Protein AF-A0A538LRZ1-F1 (afdb_monomer)

Secondary structure (DSSP, 8-state):
-----S----TTSSTTSSS-PPPPHHHHHHHHHHTSSS-GGGSSSPPPHHHHHHHHHHHHHHHHHHHHHHHHHHHHHHH---SSTTHHHHHHHHHHHHHHHHHHHHHHHHHHHHHHHHTTPPPPPPTHHHHHHHHHHHHHHHHHHHHHHHHHT-

Solvent-accessible surface area (backbone atoms only — not comparable to full-atom values): 8955 Å² total; per-residue (Å²): 142,79,94,75,84,88,73,76,78,75,92,65,80,68,76,78,69,77,76,71,76,75,74,50,73,66,54,51,50,48,56,49,58,74,50,60,83,50,55,74,94,75,38,68,47,91,54,63,64,72,56,54,54,52,43,49,53,52,28,54,56,35,41,52,52,13,52,52,28,31,52,50,10,54,45,33,57,73,70,53,85,62,96,54,87,65,57,36,49,70,55,10,50,56,29,33,52,52,11,53,50,38,39,57,48,26,51,55,51,37,53,54,41,51,51,24,48,19,62,73,43,83,78,80,87,72,69,58,67,58,55,53,54,51,51,52,50,53,52,50,52,54,50,52,51,53,53,51,52,56,61,72,75,106

Radius of gyration: 23.73 Å; Cα contacts (8 Å, |Δi|>4): 105; chains: 1; bounding box: 54×54×67 Å

Structure (mmCIF, N/CA/C/O backbone):
data_AF-A0A538LRZ1-F1
#
_entry.id   AF-A0A538LRZ1-F1
#
loop_
_atom_site.group_PDB
_atom_site.id
_atom_site.type_symbol
_atom_site.label_atom_id
_atom_site.label_alt_id
_atom_site.label_comp_id
_atom_site.label_asym_id
_atom_site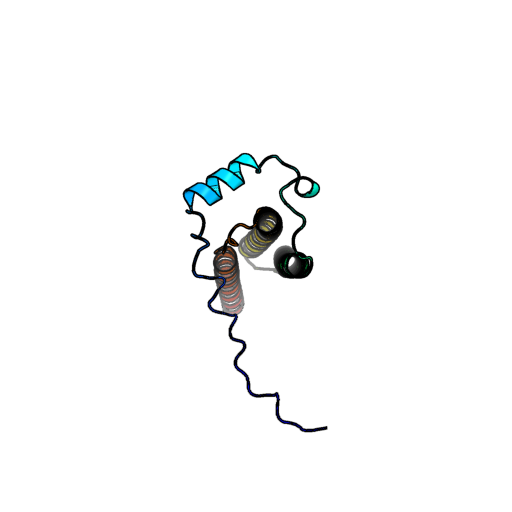.label_entity_id
_atom_site.label_seq_id
_atom_site.pdbx_PDB_ins_code
_atom_site.Cartn_x
_atom_site.Cartn_y
_atom_site.Cartn_z
_atom_site.occupancy
_atom_site.B_iso_or_equiv
_atom_site.auth_seq_id
_atom_site.auth_comp_id
_atom_site.auth_asym_id
_atom_site.auth_atom_id
_atom_site.pdbx_PDB_model_num
ATOM 1 N N . MET A 1 1 ? -11.257 -41.262 38.309 1.00 46.69 1 MET A N 1
ATOM 2 C CA . MET A 1 1 ? -10.935 -40.159 37.379 1.00 46.69 1 MET A CA 1
ATOM 3 C C . MET A 1 1 ? -11.269 -40.656 35.979 1.00 46.69 1 MET A C 1
ATOM 5 O O . MET A 1 1 ? -10.438 -41.298 35.354 1.00 46.69 1 MET A O 1
ATOM 9 N N . THR A 1 2 ? -12.538 -40.541 35.578 1.00 44.34 2 THR A N 1
ATOM 10 C CA . THR A 1 2 ? -13.095 -41.167 34.365 1.00 44.34 2 THR A CA 1
ATOM 11 C C . THR A 1 2 ? -13.048 -40.213 33.172 1.00 44.34 2 THR A C 1
ATOM 13 O O . THR A 1 2 ? -13.334 -39.024 33.287 1.00 44.34 2 THR A O 1
ATOM 16 N N . VAL A 1 3 ? -12.647 -40.760 32.025 1.00 58.25 3 VAL A N 1
ATOM 17 C CA . VAL A 1 3 ? -12.378 -40.091 30.741 1.00 58.25 3 VAL A CA 1
ATOM 18 C C . VAL A 1 3 ? -13.681 -39.964 29.925 1.00 58.25 3 VAL A C 1
ATOM 20 O O . VAL A 1 3 ? -13.740 -40.361 28.769 1.00 58.25 3 VAL A O 1
ATOM 23 N N . GLU A 1 4 ? -14.765 -39.463 30.529 1.00 61.09 4 GLU A N 1
ATOM 24 C CA . GLU A 1 4 ? -16.120 -39.515 29.929 1.00 61.09 4 GLU A CA 1
ATOM 25 C C . GLU A 1 4 ? -16.764 -38.159 29.577 1.00 61.09 4 GLU A C 1
ATOM 27 O O . GLU A 1 4 ? -17.899 -38.134 29.116 1.00 61.09 4 GLU A O 1
ATOM 32 N N . ASP A 1 5 ? -16.069 -37.022 29.701 1.00 57.62 5 ASP A N 1
ATOM 33 C CA . ASP A 1 5 ? -16.667 -35.697 29.407 1.00 57.62 5 ASP A CA 1
ATOM 34 C C . ASP A 1 5 ? -16.083 -35.003 28.155 1.00 57.62 5 ASP A C 1
ATOM 36 O O . ASP A 1 5 ? -16.058 -33.782 28.055 1.00 57.62 5 ASP A O 1
ATOM 40 N N . VAL A 1 6 ? -15.612 -35.771 27.161 1.00 61.72 6 VAL A N 1
ATOM 41 C CA . VAL A 1 6 ? -15.035 -35.239 25.895 1.00 61.72 6 VAL A CA 1
ATOM 42 C C . VAL A 1 6 ? -16.078 -35.130 24.760 1.00 61.72 6 VAL A C 1
ATOM 44 O O . VAL A 1 6 ? -15.747 -34.819 23.621 1.00 61.72 6 VAL A O 1
ATOM 47 N N . GLY A 1 7 ? -17.365 -35.355 25.045 1.00 58.31 7 GLY A N 1
ATOM 48 C CA . GLY A 1 7 ? -18.384 -35.557 24.004 1.00 58.31 7 GLY A CA 1
ATOM 49 C C . GLY A 1 7 ? -19.623 -34.665 24.038 1.00 58.31 7 GLY A C 1
ATOM 50 O O . GLY A 1 7 ? -20.489 -34.854 23.188 1.00 58.31 7 GLY A O 1
ATOM 51 N N . ARG A 1 8 ? -19.773 -33.713 24.971 1.00 64.00 8 ARG A N 1
ATOM 52 C CA . ARG A 1 8 ? -20.966 -32.849 24.956 1.00 64.00 8 ARG A CA 1
ATOM 53 C C . ARG A 1 8 ? -20.805 -31.725 23.923 1.00 64.00 8 ARG A C 1
ATOM 55 O O . ARG A 1 8 ? -19.956 -30.854 24.126 1.00 64.00 8 ARG A O 1
ATOM 62 N N . PRO A 1 9 ? -21.608 -31.679 22.838 1.00 61.12 9 PRO A N 1
ATOM 63 C CA . PRO A 1 9 ? -21.665 -30.485 22.005 1.00 61.12 9 PRO A CA 1
ATOM 64 C C . PRO A 1 9 ? -22.098 -29.323 22.900 1.00 61.12 9 PRO A C 1
ATOM 66 O O . PRO A 1 9 ? -23.160 -29.392 23.513 1.00 61.12 9 PRO A O 1
ATOM 69 N N . ARG A 1 10 ? -21.265 -28.278 23.022 1.00 63.00 10 ARG A N 1
ATOM 70 C CA . ARG A 1 10 ? -21.625 -27.069 23.778 1.00 63.00 10 ARG A CA 1
ATOM 71 C C . ARG A 1 10 ? -22.941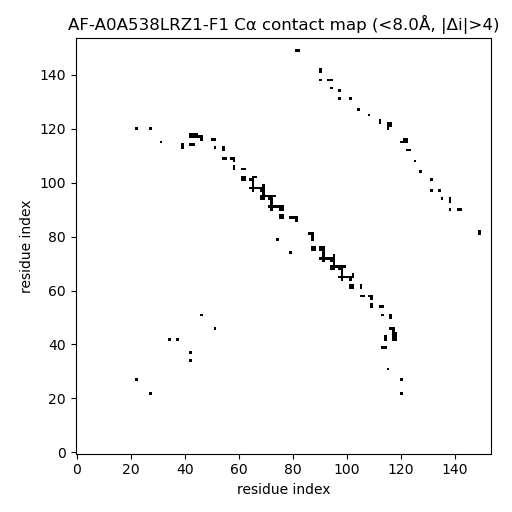 -26.524 23.212 1.00 63.00 10 ARG A C 1
ATOM 73 O O . ARG A 1 10 ? -22.933 -26.040 22.075 1.00 63.00 10 ARG A O 1
ATOM 80 N N . PRO A 1 11 ? -24.052 -26.536 23.966 1.00 56.69 11 PRO A N 1
ATOM 81 C CA . PRO A 1 11 ? -25.288 -25.921 23.519 1.00 56.69 11 PRO A CA 1
ATOM 82 C C . PRO A 1 11 ? -25.171 -24.414 23.768 1.00 56.69 11 PRO A C 1
ATOM 84 O O . PRO A 1 11 ? -25.715 -23.896 24.732 1.00 56.69 11 PRO A O 1
ATOM 87 N N . ALA A 1 12 ? -24.366 -23.713 22.963 1.00 49.50 12 ALA A N 1
ATOM 88 C CA . ALA A 1 12 ? -24.191 -22.264 23.117 1.00 49.50 12 ALA A CA 1
ATOM 89 C C . ALA A 1 12 ? -23.698 -21.518 21.864 1.00 49.50 12 ALA A C 1
ATOM 91 O O . ALA A 1 12 ? -23.406 -20.332 21.951 1.00 49.50 12 ALA A O 1
ATOM 92 N N . ALA A 1 13 ? -23.600 -22.155 20.691 1.00 50.47 13 ALA A N 1
ATOM 93 C CA . ALA A 1 13 ? -23.248 -21.428 19.462 1.00 50.47 13 ALA A CA 1
ATOM 94 C C . ALA A 1 13 ? -24.467 -20.818 18.744 1.00 50.47 13 ALA A C 1
ATOM 96 O O . ALA A 1 13 ? -24.298 -19.964 17.884 1.00 50.47 13 ALA A O 1
ATOM 97 N N . LYS A 1 14 ? -25.690 -21.246 19.091 1.00 45.03 14 LYS A N 1
ATOM 98 C CA . LYS A 1 14 ? -26.924 -20.825 18.405 1.00 45.03 14 LYS A CA 1
ATOM 99 C C . LYS A 1 14 ? -27.651 -19.651 19.077 1.00 45.03 14 LYS A C 1
ATOM 101 O O . LYS A 1 14 ? -28.381 -18.934 18.410 1.00 45.03 14 LYS A O 1
ATOM 106 N N . ALA A 1 15 ? -27.414 -19.419 20.371 1.00 44.41 15 ALA A N 1
ATOM 107 C CA . ALA A 1 15 ? -28.164 -18.435 21.157 1.00 44.41 15 ALA A CA 1
ATOM 108 C C . ALA A 1 15 ? -27.689 -16.979 20.972 1.00 44.41 15 ALA A C 1
ATOM 110 O O . ALA A 1 15 ? -28.432 -16.058 21.278 1.00 44.41 15 ALA A O 1
ATOM 111 N N . ALA A 1 16 ? -26.479 -16.748 20.449 1.00 50.22 16 ALA A N 1
ATOM 112 C CA . ALA A 1 16 ? -25.962 -15.393 20.213 1.00 50.22 16 ALA A CA 1
ATOM 113 C C . ALA A 1 16 ? -26.329 -14.827 18.825 1.00 50.22 16 ALA A C 1
ATOM 115 O O . ALA A 1 16 ? -25.947 -13.710 18.492 1.00 50.22 16 ALA A O 1
ATOM 116 N N . THR A 1 17 ? -27.037 -15.596 17.994 1.00 49.25 17 THR A N 1
ATOM 117 C CA . THR A 1 17 ? -27.339 -15.238 16.595 1.00 49.25 17 THR A CA 1
ATOM 118 C C . THR A 1 17 ? -28.809 -14.928 16.321 1.00 49.25 17 THR A C 1
ATOM 120 O O . THR A 1 17 ? -29.139 -14.617 15.183 1.00 49.25 17 THR A O 1
ATOM 123 N N . GLU A 1 18 ? -29.691 -14.986 17.322 1.00 46.12 18 GLU A N 1
ATOM 124 C CA . GLU A 1 18 ? -31.147 -14.875 17.114 1.00 46.12 18 GLU A CA 1
ATOM 125 C C . GLU A 1 18 ? -31.752 -13.504 17.493 1.00 46.12 18 GLU A C 1
ATOM 127 O O . GLU A 1 18 ? -32.969 -13.365 17.491 1.00 46.12 18 GLU A O 1
ATOM 132 N N . GLY A 1 19 ? -30.941 -12.466 17.749 1.00 48.12 19 GLY A N 1
ATOM 133 C CA . GLY A 1 19 ? -31.471 -11.129 18.090 1.00 48.12 19 GLY A CA 1
ATOM 134 C C . GLY A 1 19 ? -30.626 -9.906 17.719 1.00 48.12 19 GLY A C 1
ATOM 135 O O . GLY A 1 19 ? -31.149 -8.798 17.740 1.00 48.12 19 GLY A O 1
ATOM 136 N N . GLU A 1 20 ? -29.354 -10.066 17.344 1.00 59.94 20 GLU A N 1
ATOM 137 C CA . GLU A 1 20 ? -28.520 -8.937 16.919 1.00 59.94 20 GLU A CA 1
ATOM 138 C C . GLU A 1 20 ? -28.699 -8.734 15.406 1.00 59.94 20 GLU A C 1
ATOM 140 O O . GLU A 1 20 ? -27.974 -9.315 1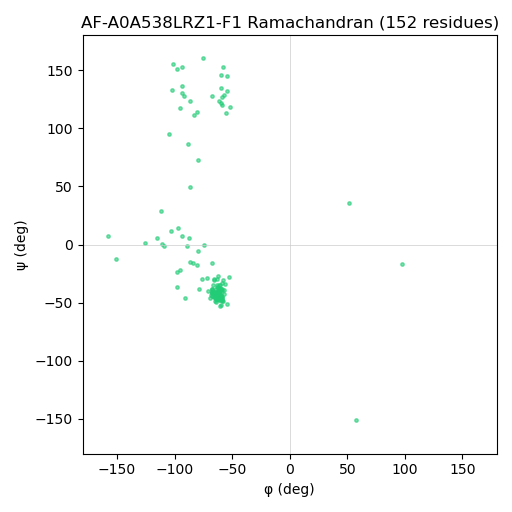4.588 1.00 59.94 20 GLU A O 1
ATOM 145 N N . GLU A 1 21 ? -29.718 -7.966 15.008 1.00 70.69 21 GLU A N 1
ATOM 146 C CA . GLU A 1 21 ? -29.828 -7.488 13.627 1.00 70.69 21 GLU A CA 1
ATOM 147 C C . GLU A 1 21 ? -28.498 -6.827 13.246 1.00 70.69 21 GLU A C 1
ATOM 149 O O . GLU A 1 21 ? -28.049 -5.872 13.882 1.00 70.69 21 GLU A O 1
ATOM 154 N N . ARG A 1 22 ? -27.813 -7.370 12.230 1.00 74.75 22 ARG A N 1
ATOM 155 C CA . ARG A 1 22 ? -26.551 -6.784 11.772 1.00 74.75 22 ARG A CA 1
ATOM 156 C C . ARG A 1 22 ? -26.841 -5.343 11.356 1.00 74.75 22 ARG A C 1
ATOM 158 O O . ARG A 1 22 ? -27.718 -5.159 10.509 1.00 74.75 22 ARG A O 1
ATOM 165 N N . PRO A 1 23 ? -26.098 -4.351 11.880 1.00 78.56 23 PRO A N 1
ATOM 166 C CA . PRO A 1 23 ? -26.354 -2.959 11.556 1.00 78.56 23 PRO A CA 1
ATOM 167 C C . PRO A 1 23 ? -26.328 -2.789 10.042 1.00 78.56 23 PRO A C 1
ATOM 169 O O . PRO A 1 23 ? -25.426 -3.295 9.357 1.00 78.56 23 PRO A O 1
ATOM 172 N N . SER A 1 24 ? -27.349 -2.112 9.517 1.00 84.75 24 SER A N 1
ATOM 173 C CA . SER A 1 24 ? -27.456 -1.872 8.081 1.00 84.75 24 SER A CA 1
ATOM 174 C C . SER A 1 24 ? -26.210 -1.131 7.586 1.00 84.75 24 SER A C 1
ATOM 176 O O . SER A 1 24 ? -25.568 -0.383 8.326 1.00 84.75 24 SER A O 1
ATOM 178 N N . HIS A 1 25 ? -25.851 -1.304 6.314 1.00 82.44 25 HIS A N 1
ATOM 179 C CA . HIS A 1 25 ? -24.659 -0.653 5.759 1.00 82.44 25 HIS A CA 1
ATOM 180 C C . HIS A 1 25 ? -24.696 0.881 5.923 1.00 82.44 25 HIS A C 1
ATOM 182 O O . HIS A 1 25 ? -23.661 1.501 6.161 1.00 82.44 25 HIS A O 1
ATOM 188 N N . ALA A 1 26 ? -25.895 1.473 5.853 1.00 86.94 26 ALA A N 1
ATOM 189 C CA . ALA A 1 26 ? -26.125 2.897 6.077 1.00 86.94 26 ALA A CA 1
ATOM 190 C C . ALA A 1 26 ? -25.850 3.313 7.531 1.00 86.94 26 ALA A C 1
ATOM 192 O O . ALA A 1 26 ? -25.208 4.334 7.763 1.00 86.94 26 ALA A O 1
ATOM 193 N N . GLU A 1 27 ? -26.264 2.500 8.504 1.00 86.31 27 GLU A N 1
ATOM 194 C CA . GLU A 1 27 ? -26.019 2.758 9.926 1.00 86.31 27 GLU A CA 1
ATOM 195 C C . GLU A 1 27 ? -24.529 2.647 10.276 1.00 86.31 27 GLU A C 1
ATOM 197 O O . GLU A 1 27 ? -23.984 3.490 10.990 1.00 86.31 27 GLU A O 1
ATOM 202 N N . VAL A 1 28 ? -23.838 1.649 9.714 1.00 87.06 28 VAL A N 1
ATOM 203 C CA . VAL A 1 28 ? -22.379 1.512 9.851 1.00 87.06 28 VAL A CA 1
ATOM 204 C C . VAL A 1 28 ? -21.677 2.760 9.312 1.00 87.06 28 VAL A C 1
ATOM 206 O O . VAL A 1 28 ? -20.787 3.302 9.969 1.00 87.06 28 VAL A O 1
ATOM 209 N N . GLU A 1 29 ? -22.070 3.238 8.128 1.00 87.50 29 GLU A N 1
ATOM 210 C CA . GLU A 1 29 ? -21.511 4.467 7.562 1.00 87.50 29 GLU A CA 1
ATOM 211 C C . GLU A 1 29 ? -21.811 5.699 8.410 1.00 87.50 29 GLU A C 1
ATOM 213 O O . GLU A 1 29 ? -20.922 6.534 8.584 1.00 87.50 29 GLU A O 1
ATOM 218 N N . GLN A 1 30 ? -23.026 5.816 8.942 1.00 88.75 30 GLN A N 1
ATOM 219 C CA . GLN A 1 30 ? -23.412 6.927 9.802 1.00 88.75 30 GLN A CA 1
ATOM 220 C C . GLN A 1 30 ? -22.541 6.971 11.063 1.00 88.75 30 GLN A C 1
ATOM 222 O O . GLN A 1 30 ? -21.880 7.983 11.301 1.00 88.75 30 GLN A O 1
ATOM 227 N N . ARG A 1 31 ? -22.433 5.856 11.798 1.00 88.12 31 ARG A N 1
ATOM 228 C CA . ARG A 1 31 ? -21.597 5.771 13.011 1.00 88.12 31 ARG A CA 1
ATOM 229 C C . ARG A 1 31 ? -20.127 6.088 12.720 1.00 88.12 31 ARG A C 1
ATOM 231 O O . ARG A 1 31 ? -19.472 6.803 13.477 1.00 88.12 31 ARG A O 1
ATOM 238 N N . LEU A 1 32 ? -19.604 5.613 11.586 1.00 88.75 32 LEU A N 1
ATOM 239 C CA . LEU A 1 32 ? -18.236 5.928 11.157 1.00 88.75 32 LEU A CA 1
ATOM 240 C C . LEU A 1 32 ? -18.044 7.405 10.798 1.00 88.75 32 LEU A C 1
ATOM 242 O O . LEU A 1 32 ? -16.957 7.938 11.015 1.00 88.75 32 LEU A O 1
ATOM 246 N N . ARG A 1 33 ? -19.055 8.064 10.221 1.00 88.75 33 ARG A N 1
ATOM 247 C CA . ARG A 1 33 ? -19.003 9.502 9.910 1.00 88.75 33 ARG A CA 1
ATOM 248 C C . ARG A 1 33 ? -19.015 10.332 11.184 1.00 88.75 33 ARG A C 1
ATOM 250 O O . ARG A 1 33 ? -18.176 11.220 11.306 1.00 88.75 33 ARG A O 1
ATOM 257 N N . GLU A 1 34 ? -19.899 10.000 12.119 1.00 90.88 34 GLU A N 1
ATOM 258 C CA . GLU A 1 34 ? -19.996 10.661 13.425 1.00 90.88 34 GLU A CA 1
ATOM 259 C C . GLU A 1 34 ? -18.663 10.595 14.175 1.00 90.88 34 GLU A C 1
ATOM 261 O O . GLU A 1 34 ? -18.191 11.598 14.699 1.00 90.88 34 GLU A O 1
ATOM 266 N N . HIS A 1 35 ? -18.004 9.435 14.147 1.00 89.19 35 HIS A N 1
ATOM 267 C CA . HIS A 1 35 ? -16.760 9.212 14.882 1.00 89.19 35 HIS A CA 1
ATOM 268 C C . HIS A 1 35 ? -15.503 9.402 14.023 1.00 89.19 35 HIS A C 1
ATOM 270 O O . HIS A 1 35 ? -14.429 8.968 14.426 1.00 89.19 35 HIS A O 1
ATOM 276 N N . ARG A 1 36 ? -15.582 10.012 12.830 1.00 85.44 36 ARG A N 1
ATOM 277 C CA . ARG A 1 36 ? -14.414 10.151 11.935 1.00 85.44 36 ARG A CA 1
ATOM 278 C C . ARG A 1 36 ? -13.330 11.053 12.527 1.00 85.44 36 ARG A C 1
ATOM 280 O O . ARG A 1 36 ? -12.151 10.761 12.366 1.00 85.44 36 ARG A O 1
ATOM 287 N N . ALA A 1 37 ? -13.736 12.154 13.158 1.00 88.12 37 ALA A N 1
ATOM 288 C CA . ALA A 1 37 ? -12.823 13.156 13.709 1.00 88.12 37 ALA A CA 1
ATOM 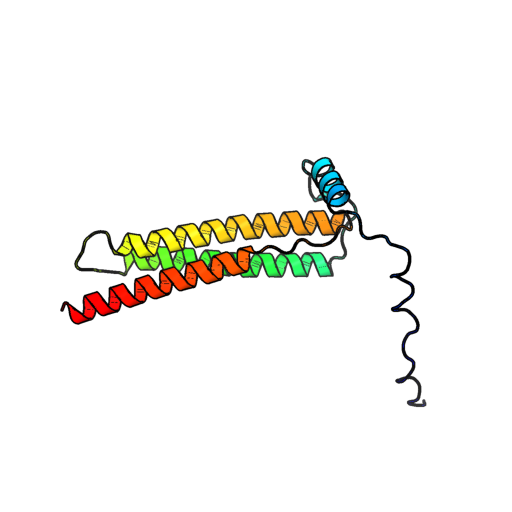289 C C . ALA A 1 37 ? -12.306 12.794 15.110 1.00 88.12 37 ALA A C 1
ATOM 291 O O . ALA A 1 37 ? -11.317 13.364 15.560 1.00 88.12 37 ALA A O 1
ATOM 292 N N . THR A 1 38 ? -12.955 11.847 15.793 1.00 90.31 38 THR A N 1
ATOM 293 C CA . THR A 1 38 ? -12.573 11.426 17.142 1.00 90.31 38 THR A CA 1
ATOM 294 C C . THR A 1 38 ? -11.219 10.709 17.106 1.00 90.31 38 THR A C 1
ATOM 296 O O . THR A 1 38 ? -11.061 9.755 16.328 1.00 90.31 38 THR A O 1
ATOM 299 N N . PRO A 1 39 ? -10.237 11.102 17.933 1.00 90.31 39 PRO A N 1
ATOM 300 C CA . PRO A 1 39 ? -9.002 10.341 18.096 1.00 90.31 39 PRO A CA 1
ATOM 301 C C . PRO A 1 39 ? -9.292 8.883 18.478 1.00 90.31 39 PRO A C 1
ATOM 303 O O . PRO A 1 39 ? -10.245 8.607 19.203 1.00 90.31 39 PRO A O 1
ATOM 306 N N . LEU A 1 40 ? -8.482 7.930 18.002 1.00 88.62 40 LEU A N 1
ATOM 307 C CA . LEU A 1 40 ? -8.731 6.499 18.242 1.00 88.62 40 LEU A CA 1
ATOM 308 C C . LEU A 1 40 ? -8.813 6.140 19.735 1.00 88.62 40 LEU A C 1
ATOM 310 O O . LEU A 1 40 ? -9.662 5.338 20.113 1.00 88.62 40 LEU A O 1
ATOM 314 N N . GLY A 1 41 ? -7.970 6.749 20.575 1.00 84.81 41 GLY A N 1
ATOM 315 C CA . GLY A 1 41 ? -7.949 6.495 22.021 1.00 84.81 41 GLY A CA 1
ATOM 316 C C . GLY A 1 41 ? -9.197 6.974 22.771 1.00 84.81 41 GLY A C 1
ATOM 317 O O . GLY A 1 41 ? -9.436 6.531 23.885 1.00 84.81 41 GLY A O 1
ATOM 318 N N . GLU A 1 42 ? -10.003 7.840 22.154 1.00 88.31 42 GLU A N 1
ATOM 319 C CA . GLU A 1 42 ? -11.249 8.376 22.718 1.00 88.31 42 GLU A CA 1
ATOM 320 C C . GLU A 1 42 ? -12.492 7.817 22.006 1.00 88.31 42 GLU A C 1
ATOM 322 O O . GLU A 1 42 ? -13.621 8.174 22.341 1.00 88.31 42 GLU A O 1
ATOM 327 N N . CYS A 1 43 ? -12.312 6.967 20.987 1.00 88.69 43 CYS A N 1
ATOM 328 C CA . CYS A 1 43 ? -13.422 6.427 20.212 1.00 88.69 43 CYS A CA 1
ATOM 329 C C . CYS A 1 43 ? -13.888 5.073 20.762 1.00 88.69 43 CYS A C 1
ATOM 331 O O . CYS A 1 43 ? -13.086 4.154 20.932 1.00 88.69 43 CYS A O 1
ATOM 333 N N . GLY A 1 44 ? -15.203 4.946 20.966 1.00 89.69 44 GLY A N 1
ATOM 334 C CA . GLY A 1 44 ? -15.846 3.695 21.363 1.00 89.69 44 GLY A CA 1
ATOM 335 C C . GLY A 1 44 ? -15.294 3.101 22.660 1.00 89.69 44 GLY A C 1
ATOM 336 O O . GLY A 1 44 ? -14.840 3.815 23.550 1.00 89.69 44 GLY A O 1
ATOM 337 N N . GLU A 1 45 ? -15.356 1.778 22.756 1.00 91.38 45 GLU A N 1
ATOM 338 C CA . GLU A 1 45 ? -14.789 1.026 23.874 1.00 91.38 45 GLU A CA 1
ATOM 339 C C . GLU A 1 45 ? -13.455 0.397 23.475 1.00 91.38 45 GLU A C 1
ATOM 341 O O . GLU A 1 45 ? -13.212 0.115 22.299 1.00 91.38 45 GLU A O 1
ATOM 346 N N . GLU A 1 46 ? -12.596 0.137 24.461 1.00 90.38 46 GLU A N 1
ATOM 347 C CA . GLU A 1 46 ? -11.330 -0.546 24.212 1.00 90.38 46 GLU A CA 1
ATOM 348 C C . GLU A 1 46 ? -11.598 -1.952 23.636 1.00 90.38 46 GLU A C 1
ATOM 350 O O . GLU A 1 46 ? -12.333 -2.741 24.244 1.00 90.38 46 GLU A O 1
ATOM 355 N N . PRO A 1 47 ? -11.050 -2.275 22.452 1.00 91.56 47 PRO A N 1
ATOM 356 C CA . PRO A 1 47 ? -11.300 -3.545 21.805 1.00 91.56 47 PRO A CA 1
ATOM 357 C C . PRO A 1 47 ? -10.504 -4.653 22.495 1.00 91.56 47 PRO A C 1
ATOM 359 O O . PRO A 1 47 ? -9.502 -4.427 23.169 1.00 91.56 47 PRO A O 1
ATOM 362 N N . ASP A 1 48 ? -10.937 -5.892 22.287 1.00 92.94 48 ASP A N 1
ATOM 363 C CA . ASP A 1 48 ? -10.198 -7.056 22.765 1.00 92.94 48 ASP A CA 1
ATOM 364 C C . ASP A 1 48 ? -8.780 -7.079 22.143 1.00 92.94 48 ASP A C 1
ATOM 366 O O . ASP A 1 48 ? -8.661 -7.152 20.907 1.00 92.94 48 ASP A O 1
ATOM 370 N N . PRO A 1 49 ? -7.707 -7.074 22.967 1.00 93.81 49 PRO A N 1
ATOM 371 C CA . PRO A 1 49 ? -6.323 -6.970 22.503 1.00 93.81 49 PRO A CA 1
ATOM 372 C C . PRO A 1 49 ? -5.932 -7.996 21.437 1.00 93.81 49 PRO A C 1
ATOM 374 O O . PRO A 1 49 ? -5.070 -7.725 20.596 1.00 93.81 49 PRO A O 1
ATOM 377 N N . ARG A 1 50 ? -6.569 -9.177 21.411 1.00 93.75 50 ARG A N 1
ATOM 378 C CA . ARG A 1 50 ? -6.256 -10.205 20.402 1.00 93.75 50 ARG A CA 1
ATOM 379 C C . ARG A 1 50 ? -6.569 -9.743 18.977 1.00 93.75 50 ARG A C 1
ATOM 381 O O . ARG A 1 50 ? -5.852 -10.118 18.046 1.00 93.75 50 ARG A O 1
ATOM 388 N N . PHE A 1 51 ? -7.631 -8.955 18.793 1.00 92.88 51 PHE A N 1
ATOM 389 C CA . PHE A 1 51 ? -8.027 -8.460 17.475 1.00 92.88 51 PHE A CA 1
ATOM 390 C C . PHE A 1 51 ? -7.157 -7.280 17.051 1.00 92.88 51 PHE A C 1
ATOM 392 O O . PHE A 1 51 ? -6.726 -7.245 15.898 1.00 92.88 51 PHE A O 1
ATOM 399 N N . THR A 1 52 ? -6.804 -6.397 17.986 1.00 92.38 52 THR A N 1
ATOM 400 C CA . THR A 1 52 ? -5.836 -5.317 17.750 1.00 92.38 52 THR A CA 1
ATOM 401 C C . THR A 1 52 ? -4.474 -5.875 17.327 1.00 92.38 52 THR A C 1
ATOM 403 O O . THR A 1 52 ? -3.954 -5.490 16.279 1.00 92.38 52 THR A O 1
ATOM 406 N N . PHE A 1 53 ? -3.935 -6.885 18.022 1.00 95.25 53 PHE A N 1
ATOM 407 C CA . PHE A 1 53 ? -2.673 -7.522 17.611 1.00 95.25 53 PHE A CA 1
ATOM 408 C C . PHE A 1 53 ? -2.770 -8.275 16.276 1.00 95.25 53 PHE A C 1
ATOM 410 O O . PHE A 1 53 ? -1.791 -8.381 15.531 1.00 95.25 53 PHE A O 1
ATOM 417 N N . ALA A 1 54 ? -3.934 -8.825 15.927 1.00 94.75 54 ALA A N 1
ATOM 418 C CA . ALA A 1 54 ? -4.139 -9.404 14.599 1.00 94.75 54 ALA A CA 1
ATOM 419 C C . ALA A 1 54 ? -4.121 -8.329 13.494 1.00 94.75 54 ALA A C 1
ATOM 421 O O . ALA A 1 54 ? -3.519 -8.540 12.433 1.00 94.75 54 ALA A O 1
ATOM 422 N N . ASN A 1 55 ? -4.734 -7.171 13.755 1.00 93.94 55 ASN A N 1
ATOM 423 C CA . ASN A 1 55 ? -4.743 -6.021 12.854 1.00 93.94 55 ASN A CA 1
ATOM 424 C C . ASN A 1 55 ? -3.323 -5.458 12.659 1.00 93.94 55 ASN A C 1
ATOM 426 O O . ASN A 1 55 ? -2.873 -5.282 11.525 1.00 93.94 55 ASN A O 1
ATOM 430 N N . GLU A 1 56 ? -2.572 -5.282 13.747 1.00 96.62 56 GLU A N 1
ATOM 431 C CA . GLU A 1 56 ? -1.177 -4.830 13.714 1.00 96.62 56 GLU A CA 1
ATOM 432 C C . GLU A 1 56 ? -0.276 -5.773 12.900 1.00 96.62 56 GLU A C 1
ATOM 434 O O . GLU A 1 56 ? 0.478 -5.325 12.036 1.00 96.62 56 GLU A O 1
ATOM 439 N N . ARG A 1 57 ? -0.394 -7.098 13.079 1.00 96.25 57 ARG A N 1
ATOM 440 C CA . ARG A 1 57 ? 0.369 -8.066 12.265 1.00 96.25 57 ARG A CA 1
ATOM 441 C C . ARG A 1 57 ? 0.087 -7.924 10.772 1.00 96.25 57 ARG A C 1
ATOM 443 O O . ARG A 1 57 ? 1.004 -8.047 9.960 1.00 96.25 57 ARG A O 1
ATOM 450 N N . THR A 1 58 ? -1.163 -7.653 10.410 1.00 93.19 58 THR A N 1
ATOM 451 C CA . THR A 1 58 ? -1.546 -7.428 9.012 1.00 93.19 58 THR A CA 1
ATOM 452 C C . THR A 1 58 ? -0.924 -6.133 8.489 1.00 93.19 58 THR A C 1
ATOM 454 O O . THR A 1 58 ? -0.334 -6.138 7.410 1.00 93.19 58 THR A O 1
ATOM 457 N N . PHE A 1 59 ? -0.965 -5.051 9.272 1.00 93.56 59 PHE A N 1
ATOM 458 C CA . PHE A 1 59 ? -0.275 -3.797 8.959 1.00 93.56 59 PHE A CA 1
ATOM 459 C C . PHE A 1 59 ? 1.223 -4.011 8.714 1.00 93.56 59 PHE A C 1
ATOM 461 O O . PHE A 1 59 ? 1.735 -3.631 7.662 1.00 93.56 59 PHE A O 1
ATOM 468 N N . LEU A 1 60 ? 1.914 -4.688 9.634 1.00 95.75 60 LEU A N 1
ATOM 469 C CA . LEU A 1 60 ? 3.351 -4.945 9.530 1.00 95.75 60 LEU A CA 1
ATOM 470 C C . LEU A 1 60 ? 3.705 -5.822 8.320 1.00 95.75 60 LEU A C 1
ATOM 472 O O . LEU A 1 60 ? 4.720 -5.587 7.660 1.00 95.75 60 LEU A O 1
ATOM 476 N N . ALA A 1 61 ? 2.863 -6.804 7.987 1.00 95.12 61 ALA A N 1
ATOM 477 C CA . ALA A 1 61 ? 3.039 -7.620 6.787 1.00 95.12 61 ALA A CA 1
ATOM 478 C C . ALA A 1 61 ? 2.928 -6.785 5.496 1.00 95.12 61 ALA A C 1
ATOM 480 O O . ALA A 1 61 ? 3.746 -6.933 4.581 1.00 95.12 61 ALA A O 1
ATOM 481 N N . TRP A 1 62 ? 1.964 -5.863 5.432 1.00 93.69 62 TRP A N 1
ATOM 482 C CA . TRP A 1 62 ? 1.837 -4.938 4.305 1.00 93.69 62 TRP A CA 1
ATOM 483 C C . TRP A 1 62 ? 2.995 -3.941 4.233 1.00 93.69 62 TRP A C 1
ATOM 485 O O . TRP A 1 62 ? 3.536 -3.724 3.149 1.00 93.69 62 TRP A O 1
ATOM 495 N N . SER A 1 63 ? 3.436 -3.398 5.368 1.00 95.69 63 SER A N 1
ATOM 496 C CA . SER A 1 63 ? 4.584 -2.485 5.435 1.00 95.69 63 SER A CA 1
ATOM 497 C C . SER A 1 63 ? 5.873 -3.151 4.949 1.00 95.69 63 SER A C 1
ATOM 499 O O . SER A 1 63 ? 6.642 -2.542 4.207 1.00 95.69 63 SER A O 1
ATOM 501 N N . ARG A 1 64 ? 6.079 -4.437 5.258 1.00 96.88 64 ARG A N 1
ATOM 502 C CA . ARG A 1 64 ? 7.188 -5.222 4.691 1.00 96.88 64 ARG A CA 1
ATOM 503 C C . ARG A 1 64 ? 7.121 -5.291 3.166 1.00 96.88 64 ARG A C 1
ATOM 505 O O . ARG A 1 64 ? 8.131 -5.085 2.500 1.00 96.88 64 ARG A O 1
ATOM 512 N N . THR A 1 65 ? 5.941 -5.571 2.619 1.00 94.69 65 THR A N 1
ATOM 513 C CA . THR A 1 65 ? 5.742 -5.655 1.164 1.00 94.69 65 THR A CA 1
ATOM 514 C C . THR A 1 65 ? 6.002 -4.303 0.501 1.00 94.69 65 THR A C 1
ATOM 516 O O . THR A 1 65 ? 6.708 -4.234 -0.500 1.00 94.69 65 THR A O 1
ATOM 519 N N . ALA A 1 66 ? 5.507 -3.216 1.095 1.00 95.31 66 ALA A N 1
ATOM 520 C CA . ALA A 1 66 ? 5.754 -1.858 0.624 1.00 95.31 66 ALA A CA 1
ATOM 521 C C . ALA A 1 66 ? 7.252 -1.523 0.560 1.00 95.31 66 ALA A C 1
ATOM 523 O O . ALA A 1 66 ? 7.738 -1.059 -0.472 1.00 95.31 66 ALA A O 1
ATOM 524 N N . LEU A 1 67 ? 7.994 -1.818 1.632 1.00 97.94 67 LEU A N 1
ATOM 525 C CA . LEU A 1 67 ? 9.441 -1.604 1.688 1.00 97.94 67 LEU A CA 1
ATOM 526 C C . LEU A 1 67 ? 10.187 -2.445 0.649 1.00 97.94 67 LEU A C 1
ATOM 528 O O . LEU A 1 67 ? 11.079 -1.927 -0.018 1.00 97.94 67 LEU A O 1
ATOM 532 N N . ALA A 1 68 ? 9.800 -3.710 0.468 1.00 97.38 68 ALA A N 1
ATOM 533 C CA . ALA A 1 68 ? 10.399 -4.580 -0.541 1.00 97.38 68 ALA A CA 1
ATOM 534 C C . ALA A 1 68 ? 10.195 -4.034 -1.964 1.00 97.38 68 ALA A C 1
ATOM 536 O O . ALA A 1 68 ? 11.134 -4.034 -2.756 1.00 97.38 68 ALA A O 1
ATOM 537 N N . LEU A 1 69 ? 9.002 -3.516 -2.278 1.00 96.00 69 LEU A N 1
ATOM 538 C CA . LEU A 1 69 ? 8.711 -2.907 -3.579 1.00 96.00 69 LEU A CA 1
ATOM 539 C C . LEU A 1 69 ? 9.514 -1.626 -3.812 1.00 96.00 69 LEU A C 1
ATOM 541 O O . LEU A 1 69 ? 10.103 -1.460 -4.878 1.00 96.00 69 LEU A O 1
ATOM 545 N N . ILE A 1 70 ? 9.590 -0.748 -2.809 1.00 97.56 70 ILE A N 1
ATOM 546 C CA . ILE A 1 70 ? 10.390 0.482 -2.894 1.00 97.56 70 ILE A CA 1
ATOM 547 C C . ILE A 1 70 ? 11.867 0.135 -3.094 1.00 97.56 70 ILE A C 1
ATOM 549 O O . ILE A 1 70 ? 12.501 0.669 -4.002 1.00 97.56 70 ILE A O 1
ATOM 553 N N . ALA A 1 71 ? 12.406 -0.793 -2.299 1.00 97.69 71 ALA A N 1
ATOM 554 C CA . ALA A 1 71 ? 13.791 -1.239 -2.417 1.00 97.69 71 ALA A CA 1
ATOM 555 C C . ALA A 1 71 ? 14.075 -1.866 -3.790 1.00 97.69 71 ALA A C 1
ATOM 557 O O . ALA A 1 71 ? 15.086 -1.542 -4.409 1.00 97.69 71 ALA A O 1
ATOM 558 N N . ALA A 1 72 ? 13.168 -2.704 -4.302 1.00 94.56 72 ALA A N 1
ATOM 559 C CA . ALA A 1 72 ? 13.289 -3.293 -5.633 1.00 94.56 72 ALA A CA 1
ATOM 560 C C . ALA A 1 72 ? 13.267 -2.227 -6.739 1.00 94.56 72 ALA A C 1
ATOM 562 O O . ALA A 1 72 ? 14.076 -2.292 -7.660 1.00 94.56 72 ALA A O 1
ATOM 563 N N . GLY A 1 73 ? 12.392 -1.222 -6.641 1.00 94.00 73 GLY A N 1
ATOM 564 C CA . GLY A 1 73 ? 12.340 -0.122 -7.604 1.00 94.00 73 GLY A CA 1
ATOM 565 C C . GLY A 1 73 ? 13.588 0.761 -7.571 1.00 94.00 73 GLY A C 1
ATOM 566 O O . GLY A 1 73 ? 14.134 1.094 -8.621 1.00 94.00 73 GLY A O 1
ATOM 567 N N . LEU A 1 74 ? 14.101 1.077 -6.379 1.00 95.69 74 LEU A N 1
ATOM 568 C CA . LEU A 1 74 ? 15.380 1.777 -6.225 1.00 95.69 74 LEU A CA 1
ATOM 569 C C . LEU A 1 74 ? 16.543 0.950 -6.790 1.00 95.69 74 LEU A C 1
ATOM 571 O O . LEU A 1 74 ? 17.367 1.482 -7.531 1.00 95.69 74 LEU A O 1
ATOM 575 N N . GLY A 1 75 ? 16.575 -0.355 -6.510 1.00 93.56 75 GLY A N 1
ATOM 576 C CA . GLY A 1 75 ? 17.548 -1.283 -7.084 1.00 93.56 75 GLY A CA 1
ATOM 577 C C . GLY A 1 75 ? 17.473 -1.315 -8.609 1.00 93.56 75 GLY A C 1
ATOM 578 O O . GLY A 1 75 ? 18.495 -1.181 -9.271 1.00 93.56 75 GLY A O 1
ATOM 579 N N . ALA A 1 76 ? 16.270 -1.386 -9.181 1.00 89.75 76 ALA A N 1
ATOM 580 C CA . ALA A 1 76 ? 16.055 -1.327 -10.624 1.00 89.75 76 ALA A CA 1
ATOM 581 C C . ALA A 1 76 ? 16.567 -0.010 -11.239 1.00 89.75 76 ALA A C 1
ATOM 583 O O . ALA A 1 76 ? 17.178 -0.026 -12.305 1.00 89.75 76 ALA A O 1
ATOM 584 N N . ALA A 1 77 ? 16.376 1.125 -10.559 1.00 89.38 77 ALA A N 1
ATOM 585 C CA . ALA A 1 77 ? 16.863 2.422 -11.029 1.00 89.38 77 ALA A CA 1
ATOM 586 C C . ALA A 1 77 ? 18.397 2.520 -11.067 1.00 89.38 77 ALA A C 1
ATOM 588 O O . ALA A 1 77 ? 18.924 3.269 -11.891 1.00 89.38 77 ALA A O 1
ATOM 589 N N . GLN A 1 78 ? 19.093 1.799 -10.183 1.00 90.06 78 GLN A N 1
ATOM 590 C CA . GLN A 1 78 ? 20.552 1.871 -10.033 1.00 90.06 78 GLN A CA 1
ATOM 591 C C . GLN A 1 78 ? 21.295 0.748 -10.764 1.00 90.06 78 GLN A C 1
ATOM 593 O O . GLN A 1 78 ? 22.378 0.978 -11.285 1.00 90.06 78 GLN A O 1
ATOM 598 N N . LEU A 1 79 ? 20.731 -0.460 -10.796 1.00 87.44 79 LEU A N 1
ATOM 599 C CA . LEU A 1 79 ? 21.420 -1.669 -11.258 1.00 87.44 79 LEU A CA 1
ATOM 600 C C . LEU A 1 79 ? 21.105 -2.027 -12.713 1.00 87.44 79 LEU A C 1
ATOM 602 O O . LEU A 1 79 ? 21.881 -2.743 -13.344 1.00 87.44 79 LEU A O 1
ATOM 606 N N . LEU A 1 80 ? 19.967 -1.577 -13.256 1.00 82.81 80 LEU A N 1
ATOM 607 C CA . LEU A 1 80 ? 19.591 -1.919 -14.626 1.00 82.81 80 LEU A CA 1
ATOM 608 C C . LEU A 1 80 ? 20.271 -0.980 -15.623 1.00 82.81 80 LEU A C 1
ATOM 610 O O . LEU A 1 80 ? 19.943 0.207 -15.739 1.00 82.81 80 LEU A O 1
ATOM 614 N N . HIS A 1 81 ? 21.200 -1.554 -16.380 1.00 80.44 81 HIS A N 1
ATOM 615 C CA . HIS A 1 81 ? 21.876 -0.913 -17.498 1.00 80.44 81 HIS A CA 1
ATOM 616 C C . HIS A 1 81 ? 21.305 -1.460 -18.806 1.00 80.44 81 HIS A C 1
ATOM 618 O O . HIS A 1 81 ? 21.724 -2.508 -19.288 1.00 80.44 81 HIS A O 1
ATOM 624 N N . PHE A 1 82 ? 20.327 -0.749 -19.363 1.00 75.00 82 PHE A N 1
ATOM 625 C CA . PHE A 1 82 ? 19.778 -1.039 -20.687 1.00 75.00 82 PHE A CA 1
ATOM 626 C C . PHE A 1 82 ? 20.409 -0.129 -21.739 1.00 75.00 82 PHE A C 1
ATOM 628 O O . PHE A 1 82 ? 20.748 1.020 -21.443 1.00 75.00 82 PHE A O 1
ATOM 635 N N . SER A 1 83 ? 20.497 -0.620 -22.976 1.00 71.44 83 SER A N 1
ATOM 636 C CA . SER A 1 83 ? 21.023 0.135 -24.125 1.00 71.44 83 SER A CA 1
ATOM 637 C C . SER A 1 83 ? 20.191 1.385 -24.455 1.00 71.44 83 SER A C 1
ATOM 639 O O . SER A 1 83 ? 20.720 2.370 -24.966 1.00 71.44 83 SER A O 1
ATOM 641 N N . PHE A 1 84 ? 18.894 1.378 -24.122 1.00 66.94 84 PHE A N 1
ATOM 642 C CA . PHE A 1 84 ? 17.994 2.520 -24.288 1.00 66.94 84 PHE A CA 1
ATOM 643 C C . PHE A 1 84 ? 17.887 3.336 -22.993 1.00 66.94 84 PHE A C 1
ATOM 645 O O . PHE A 1 84 ? 17.391 2.861 -21.963 1.00 66.94 84 PHE A O 1
ATOM 652 N N . GLY A 1 85 ? 18.323 4.597 -23.052 1.00 68.44 85 GLY A N 1
ATOM 653 C CA . GLY A 1 85 ? 18.219 5.538 -21.939 1.00 68.44 85 GLY A CA 1
ATOM 654 C C . GLY A 1 85 ? 16.769 5.708 -21.470 1.00 68.44 85 GLY A C 1
ATOM 655 O O . GLY A 1 85 ? 15.876 5.964 -22.267 1.00 68.44 85 GLY A O 1
ATOM 656 N N . GLY A 1 86 ? 16.530 5.554 -20.165 1.00 76.38 86 GLY A N 1
ATOM 657 C CA . GLY A 1 86 ? 15.217 5.769 -19.539 1.00 76.38 86 GLY A CA 1
ATOM 658 C C . GLY A 1 86 ? 14.371 4.512 -19.308 1.00 76.38 86 GLY A C 1
ATOM 659 O O . GLY A 1 86 ? 13.497 4.543 -18.445 1.00 76.38 86 GLY A O 1
ATOM 660 N N . VAL A 1 87 ? 14.669 3.376 -19.953 1.00 82.06 87 VAL A N 1
ATOM 661 C CA . VAL A 1 87 ? 13.885 2.129 -19.788 1.00 82.06 87 VAL A CA 1
ATOM 662 C C . VAL A 1 87 ? 13.881 1.626 -18.340 1.00 82.06 87 VAL A C 1
ATOM 664 O O . VAL A 1 87 ? 12.856 1.169 -17.842 1.00 82.06 87 VAL A O 1
ATOM 667 N N . ARG A 1 88 ? 14.983 1.806 -17.601 1.00 84.12 88 ARG A N 1
ATOM 668 C CA . ARG A 1 88 ? 15.049 1.459 -16.169 1.00 84.12 88 ARG A CA 1
ATOM 669 C C . ARG A 1 88 ? 13.996 2.182 -15.320 1.00 84.12 88 ARG A C 1
ATOM 671 O O . ARG A 1 88 ? 13.513 1.618 -14.343 1.00 84.12 88 ARG A O 1
ATOM 678 N N . LEU A 1 89 ? 13.598 3.401 -15.704 1.00 86.56 89 LEU A N 1
ATOM 679 C CA . LEU A 1 89 ? 12.578 4.173 -14.986 1.00 86.56 89 LEU A CA 1
ATOM 680 C C . LEU A 1 89 ? 11.174 3.596 -15.182 1.00 86.56 89 LEU A C 1
ATOM 682 O O . LEU A 1 89 ? 10.357 3.700 -14.270 1.00 86.56 89 LEU A O 1
ATOM 686 N N . ILE A 1 90 ? 10.917 2.941 -16.320 1.00 86.25 90 ILE A N 1
ATOM 687 C CA . ILE A 1 90 ? 9.641 2.270 -16.614 1.00 86.25 90 ILE A CA 1
ATOM 688 C C . ILE A 1 90 ? 9.393 1.119 -15.631 1.00 86.25 90 ILE A C 1
ATOM 690 O O . ILE A 1 90 ? 8.248 0.838 -15.301 1.00 86.25 90 ILE A O 1
ATOM 694 N N . ILE A 1 91 ? 10.449 0.485 -15.115 1.00 87.25 91 ILE A N 1
ATOM 695 C CA . ILE A 1 91 ? 10.345 -0.567 -14.093 1.00 87.25 91 ILE A CA 1
ATOM 696 C C . ILE A 1 91 ? 10.420 0.040 -12.686 1.00 87.25 91 ILE A C 1
ATOM 698 O O . ILE A 1 91 ? 9.614 -0.286 -11.814 1.00 87.25 91 ILE A O 1
ATOM 702 N N . ALA A 1 92 ? 11.377 0.942 -12.461 1.00 91.31 92 ALA A N 1
ATOM 703 C CA . ALA A 1 92 ? 11.656 1.490 -11.140 1.00 91.31 92 ALA A CA 1
ATOM 704 C C . ALA A 1 92 ? 10.504 2.328 -10.569 1.00 91.31 92 ALA A C 1
ATOM 706 O O . ALA A 1 92 ? 10.108 2.124 -9.420 1.00 91.31 92 ALA A O 1
ATOM 707 N N . LEU A 1 93 ? 9.959 3.266 -11.355 1.00 93.19 93 LEU A N 1
ATOM 708 C CA . LEU A 1 93 ? 8.940 4.196 -10.863 1.00 93.19 93 LEU A CA 1
ATOM 709 C C . LEU A 1 93 ? 7.646 3.479 -10.460 1.00 93.19 93 LEU A C 1
ATOM 711 O O . LEU A 1 93 ? 7.178 3.735 -9.350 1.00 93.19 93 LEU A O 1
ATOM 715 N N . PRO A 1 94 ? 7.083 2.550 -11.260 1.00 92.94 94 PRO A N 1
ATOM 716 C CA . PRO A 1 94 ? 5.895 1.814 -10.841 1.00 92.94 94 PRO A CA 1
ATOM 717 C C . PRO A 1 94 ? 6.103 1.005 -9.562 1.00 92.94 94 PRO A C 1
ATOM 719 O O . PRO A 1 94 ? 5.206 0.988 -8.725 1.00 92.94 94 PRO A O 1
ATOM 722 N N . LEU A 1 95 ? 7.274 0.385 -9.361 1.00 94.00 95 LEU A N 1
ATOM 723 C CA . LEU A 1 95 ? 7.580 -0.342 -8.121 1.00 94.00 95 LEU A CA 1
ATOM 724 C C . LEU A 1 95 ? 7.588 0.585 -6.900 1.00 94.00 95 LEU A C 1
ATOM 726 O O . LEU A 1 95 ? 6.974 0.266 -5.880 1.00 94.00 95 LEU A O 1
ATOM 730 N N . ILE A 1 96 ? 8.230 1.750 -7.015 1.00 95.81 96 ILE A N 1
ATOM 731 C CA . ILE A 1 96 ? 8.287 2.745 -5.935 1.00 95.81 96 ILE A CA 1
ATOM 732 C C . ILE A 1 96 ? 6.888 3.286 -5.627 1.00 95.81 96 ILE A C 1
ATOM 734 O O . ILE A 1 96 ? 6.486 3.325 -4.464 1.00 95.81 96 ILE A O 1
ATOM 738 N N . VAL A 1 97 ? 6.124 3.659 -6.658 1.00 95.31 97 VAL A N 1
ATOM 739 C CA . VAL A 1 97 ? 4.754 4.176 -6.509 1.00 95.31 97 VAL A CA 1
ATOM 740 C C . VAL A 1 97 ? 3.839 3.121 -5.892 1.00 95.31 97 VAL A C 1
ATOM 742 O O . VAL A 1 97 ? 3.088 3.430 -4.968 1.00 95.31 97 VAL A O 1
ATOM 745 N N . LEU A 1 98 ? 3.921 1.870 -6.352 1.00 94.19 98 LEU A N 1
ATOM 746 C CA . LEU A 1 98 ? 3.117 0.773 -5.818 1.00 94.19 98 LEU A CA 1
ATOM 747 C C . LEU A 1 98 ? 3.469 0.484 -4.354 1.00 94.19 98 LEU A C 1
ATOM 749 O O . LEU A 1 98 ? 2.568 0.282 -3.540 1.00 94.19 98 LEU A O 1
ATOM 753 N N . GLY A 1 99 ? 4.755 0.514 -4.000 1.00 95.31 99 GLY A N 1
ATOM 754 C CA . GLY A 1 99 ? 5.200 0.361 -2.618 1.00 95.31 99 GLY A CA 1
ATOM 755 C C . GLY A 1 99 ? 4.728 1.503 -1.712 1.00 95.31 99 GLY A C 1
ATOM 756 O O . GLY A 1 99 ? 4.178 1.243 -0.642 1.00 95.31 99 GLY A O 1
ATOM 757 N N . ALA A 1 100 ? 4.833 2.758 -2.157 1.00 96.00 100 ALA A N 1
ATOM 758 C CA . ALA A 1 100 ? 4.308 3.909 -1.418 1.00 96.00 100 ALA A CA 1
ATOM 759 C C . ALA A 1 100 ? 2.782 3.823 -1.226 1.00 96.00 100 ALA A C 1
ATOM 761 O O . ALA A 1 100 ? 2.279 4.016 -0.117 1.00 96.00 100 ALA A O 1
ATOM 762 N N . ALA A 1 101 ? 2.045 3.459 -2.280 1.00 93.00 101 ALA A N 1
ATOM 763 C CA . ALA A 1 101 ? 0.602 3.248 -2.208 1.00 93.00 101 ALA A CA 1
ATOM 764 C C . ALA A 1 101 ? 0.232 2.120 -1.229 1.00 93.00 101 ALA A C 1
ATOM 766 O O . ALA A 1 101 ? -0.709 2.271 -0.448 1.00 93.00 101 ALA A O 1
ATOM 767 N N . ALA A 1 102 ? 0.989 1.017 -1.220 1.00 92.88 102 ALA A N 1
ATOM 768 C CA . ALA A 1 102 ? 0.788 -0.088 -0.286 1.00 92.88 102 ALA A CA 1
ATOM 769 C C . ALA A 1 102 ? 1.017 0.332 1.177 1.00 92.88 102 ALA A C 1
ATOM 771 O O . ALA A 1 102 ? 0.218 -0.047 2.033 1.00 92.88 102 ALA A O 1
ATOM 772 N N . ALA A 1 103 ? 2.041 1.147 1.463 1.00 94.62 103 ALA A N 1
ATOM 773 C CA . ALA A 1 103 ? 2.300 1.681 2.806 1.00 94.62 103 ALA A CA 1
ATOM 774 C C . ALA A 1 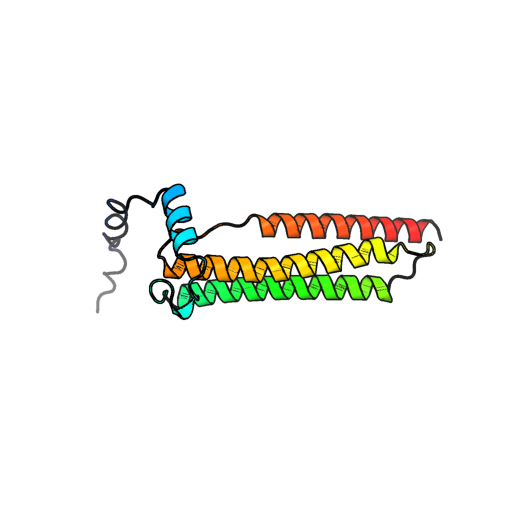103 ? 1.192 2.633 3.284 1.00 94.62 103 ALA A C 1
ATOM 776 O O . ALA A 1 103 ? 0.702 2.518 4.406 1.00 94.62 103 ALA A O 1
ATOM 777 N N . ILE A 1 104 ? 0.747 3.554 2.424 1.00 94.44 104 ILE A N 1
ATOM 778 C CA . ILE A 1 104 ? -0.356 4.467 2.761 1.00 94.44 104 ILE A CA 1
ATOM 779 C C . ILE A 1 104 ? -1.631 3.664 3.024 1.00 94.44 104 ILE A C 1
ATOM 781 O O . ILE A 1 104 ? -2.345 3.907 3.999 1.00 94.44 104 ILE A O 1
ATOM 785 N N . ASN A 1 105 ? -1.928 2.688 2.167 1.00 92.69 105 ASN A N 1
ATOM 786 C CA . ASN A 1 105 ? -3.125 1.884 2.330 1.00 92.69 105 ASN A CA 1
ATOM 787 C C . ASN A 1 105 ? -3.070 0.990 3.575 1.00 92.69 105 ASN A C 1
ATOM 789 O O . ASN A 1 105 ? -4.098 0.828 4.231 1.00 92.69 105 ASN A O 1
ATOM 793 N N . SER A 1 106 ? -1.912 0.413 3.913 1.00 92.44 106 SER A N 1
ATOM 794 C CA . SER A 1 106 ? -1.782 -0.437 5.102 1.00 92.44 106 SER A CA 1
ATOM 795 C C . SER A 1 106 ? -2.141 0.330 6.369 1.00 92.44 106 SER A C 1
ATOM 797 O O . SER A 1 106 ? -2.906 -0.179 7.188 1.00 92.44 106 SER A O 1
ATOM 799 N N . TYR A 1 107 ? -1.674 1.574 6.481 1.00 94.00 107 TYR A N 1
ATOM 800 C CA . TYR A 1 107 ? -2.000 2.447 7.601 1.00 94.00 107 TYR A CA 1
ATOM 801 C C . TYR A 1 107 ? -3.494 2.789 7.648 1.00 94.00 107 TYR A C 1
ATOM 803 O O . TYR A 1 107 ? -4.143 2.591 8.673 1.00 94.00 107 TYR A O 1
ATOM 811 N N . ARG A 1 108 ? -4.079 3.215 6.517 1.00 92.12 108 ARG A N 1
ATOM 812 C CA . ARG A 1 108 ? -5.517 3.544 6.442 1.00 92.12 108 ARG A CA 1
ATOM 813 C C . ARG A 1 108 ? -6.406 2.346 6.777 1.00 92.12 108 ARG A C 1
ATOM 815 O O . ARG A 1 108 ? -7.445 2.505 7.415 1.00 92.12 108 ARG A O 1
ATOM 822 N N . GLN A 1 109 ? -6.011 1.151 6.341 1.00 91.19 109 GLN A N 1
ATOM 823 C CA . GLN A 1 109 ? -6.735 -0.081 6.638 1.00 91.19 109 GLN A CA 1
ATOM 824 C C . GLN A 1 109 ? -6.649 -0.441 8.121 1.00 91.19 109 GLN A C 1
ATOM 826 O O . GLN A 1 109 ? -7.662 -0.827 8.705 1.00 91.19 109 GLN A O 1
ATOM 831 N N . TRP A 1 110 ? -5.458 -0.316 8.710 1.00 93.88 110 TRP A N 1
ATOM 832 C CA . TRP A 1 110 ? -5.241 -0.552 10.132 1.00 93.88 110 TRP A CA 1
ATOM 833 C C . TRP A 1 110 ? -6.105 0.384 10.976 1.00 93.88 110 TRP A C 1
ATOM 835 O O . TRP A 1 110 ? -6.896 -0.102 11.781 1.00 93.88 110 TRP A O 1
ATOM 845 N N . GLU A 1 111 ? -6.040 1.692 10.718 1.00 93.50 111 GLU A N 1
ATOM 846 C CA . GLU A 1 111 ? -6.790 2.708 11.466 1.00 93.50 111 GLU A CA 1
ATOM 847 C C . GLU A 1 111 ? -8.309 2.501 11.333 1.00 93.50 111 GLU A C 1
ATOM 849 O O . GLU A 1 111 ? -9.052 2.526 12.316 1.00 93.50 111 GLU A O 1
ATOM 854 N N . GLY A 1 112 ? -8.779 2.237 10.108 1.00 92.06 112 GLY A N 1
ATOM 855 C CA . GLY A 1 112 ? -10.192 1.985 9.837 1.00 92.06 112 GLY A CA 1
ATOM 856 C C . GLY A 1 112 ? -10.715 0.716 10.512 1.00 92.06 112 GLY A C 1
ATOM 857 O O . GLY A 1 112 ? -11.841 0.711 11.011 1.00 92.06 112 GLY A O 1
ATOM 858 N N . ASN A 1 113 ? -9.914 -0.351 10.556 1.00 93.38 113 ASN A N 1
ATOM 859 C CA . ASN A 1 113 ? -10.280 -1.579 11.261 1.00 93.38 113 ASN A CA 1
ATOM 860 C C . ASN A 1 113 ? -10.263 -1.388 12.776 1.00 93.38 113 ASN A C 1
ATOM 862 O O . ASN A 1 113 ? -11.188 -1.852 13.435 1.00 93.38 113 ASN A O 1
ATOM 866 N N . GLU A 1 114 ? -9.285 -0.661 13.313 1.00 93.94 114 GLU A N 1
ATOM 867 C CA . GLU A 1 114 ? -9.197 -0.370 14.745 1.00 93.94 114 GLU A CA 1
ATOM 868 C C . GLU A 1 114 ? -10.422 0.417 15.224 1.00 93.94 114 GLU A C 1
ATOM 870 O O . GLU A 1 114 ? -11.060 0.059 16.214 1.00 93.94 114 GLU A O 1
ATOM 875 N N . ARG A 1 115 ? -10.835 1.428 14.451 1.00 93.50 115 ARG A N 1
ATOM 876 C CA . ARG A 1 115 ? -12.056 2.196 14.725 1.00 93.50 115 ARG A CA 1
ATOM 877 C C . ARG A 1 115 ? -13.310 1.322 14.671 1.00 93.50 115 ARG A C 1
ATOM 879 O O . ARG A 1 115 ? -14.199 1.464 15.502 1.00 93.50 115 ARG A O 1
ATOM 886 N N . ARG A 1 116 ? -13.399 0.395 13.711 1.00 92.88 116 ARG A N 1
ATOM 887 C CA . ARG A 1 116 ? -14.542 -0.533 13.606 1.00 92.88 116 ARG A CA 1
ATOM 888 C C . ARG A 1 116 ? -14.575 -1.525 14.766 1.00 92.88 116 ARG A C 1
ATOM 890 O O . ARG A 1 116 ? -15.661 -1.785 15.270 1.00 92.88 116 ARG A O 1
ATOM 897 N N . LEU A 1 117 ? -13.419 -2.013 15.223 1.00 92.94 117 LEU A N 1
ATOM 898 C CA . LEU A 1 117 ? -13.317 -2.854 16.420 1.00 92.94 117 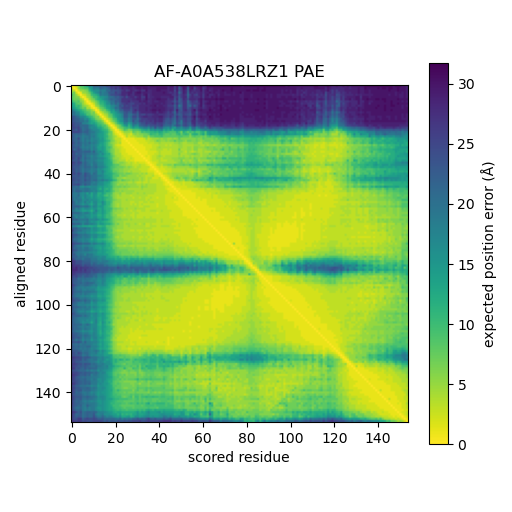LEU A CA 1
ATOM 899 C C . LEU A 1 117 ? -13.814 -2.103 17.665 1.00 92.94 117 LEU A C 1
ATOM 901 O O . LEU A 1 117 ? -14.667 -2.627 18.378 1.00 92.94 117 LEU A O 1
ATOM 905 N N . ARG A 1 118 ? -13.364 -0.857 17.861 1.00 93.56 118 ARG A N 1
ATOM 906 C CA . ARG A 1 118 ? -13.787 0.019 18.972 1.00 93.56 118 ARG A CA 1
ATOM 907 C C . ARG A 1 118 ? -15.285 0.324 18.977 1.00 93.56 118 ARG A C 1
ATOM 909 O O . ARG A 1 118 ? -15.916 0.375 20.028 1.00 93.56 118 ARG A O 1
ATOM 916 N N . LEU A 1 119 ? -15.875 0.494 17.794 1.00 91.75 119 LEU A N 1
ATOM 917 C CA . LEU A 1 119 ? -17.309 0.765 17.622 1.00 91.75 119 LEU A CA 1
ATOM 918 C C . LEU A 1 119 ? -18.175 -0.502 17.535 1.00 91.75 119 LEU A C 1
ATOM 920 O O . LEU A 1 119 ? -19.371 -0.394 17.260 1.00 91.75 119 LEU A O 1
ATOM 924 N N . AR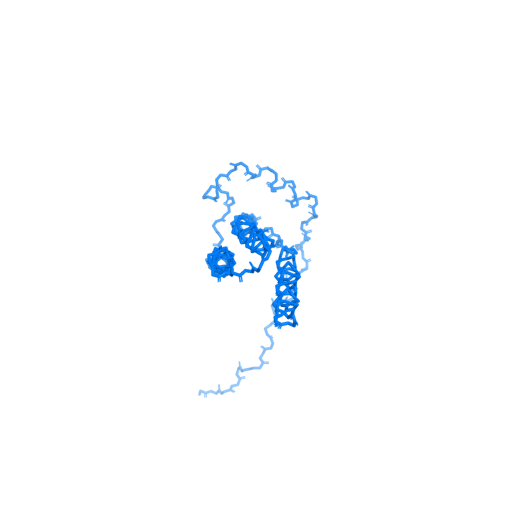G A 1 120 ? -17.590 -1.695 17.732 1.00 90.38 120 ARG A N 1
ATOM 925 C CA . ARG A 1 120 ? -18.258 -3.002 17.575 1.00 90.38 120 ARG A CA 1
ATOM 926 C C . ARG A 1 120 ? -18.968 -3.157 16.218 1.00 90.38 120 ARG A C 1
ATOM 928 O O . ARG A 1 120 ? -20.025 -3.772 16.107 1.00 90.38 120 ARG A O 1
ATOM 935 N N . LEU A 1 121 ? -18.372 -2.593 15.168 1.00 90.06 121 LEU A N 1
ATOM 936 C CA . LEU A 1 121 ? -18.877 -2.630 13.797 1.00 90.06 121 LEU A CA 1
ATOM 937 C C . LEU A 1 121 ? -18.272 -3.803 13.012 1.00 90.06 121 LEU A C 1
ATOM 939 O O . LEU A 1 121 ? -17.133 -4.204 13.266 1.00 90.06 121 LEU A O 1
ATOM 943 N N . PRO A 1 122 ? -18.982 -4.331 11.997 1.00 87.12 122 PRO A N 1
ATOM 944 C CA . PRO A 1 122 ? -18.446 -5.386 11.142 1.00 87.12 122 PRO A CA 1
ATOM 945 C C . PRO A 1 122 ? -17.165 -4.921 10.441 1.00 87.12 122 PRO A C 1
ATOM 947 O O . PRO A 1 122 ? -17.124 -3.816 9.896 1.00 87.12 122 PRO A O 1
ATOM 950 N N . LEU A 1 123 ? -16.129 -5.764 10.422 1.00 85.25 123 LEU A N 1
ATOM 951 C CA . LEU A 1 123 ? -14.849 -5.486 9.759 1.00 85.25 123 LEU A CA 1
ATOM 952 C C . LEU A 1 123 ? -15.035 -5.240 8.254 1.00 85.25 123 LEU A C 1
ATOM 954 O O . LEU A 1 123 ? -15.890 -5.849 7.610 1.00 85.25 123 LEU A O 1
ATOM 958 N N . SER A 1 124 ? -14.220 -4.347 7.692 1.00 79.19 124 SER A N 1
ATOM 959 C CA . SER A 1 124 ? -14.231 -4.073 6.254 1.00 79.19 124 SER A CA 1
ATOM 960 C C . SER A 1 124 ? -13.223 -4.963 5.536 1.00 79.19 124 SER A C 1
ATOM 962 O O . SER A 1 124 ? -12.042 -4.972 5.886 1.00 79.19 124 SER A O 1
ATOM 964 N N . TYR A 1 125 ? -13.666 -5.668 4.498 1.00 76.56 125 TYR A N 1
ATOM 965 C CA . TYR A 1 125 ? -12.766 -6.362 3.583 1.00 76.56 125 TYR A CA 1
ATOM 966 C C . TYR A 1 125 ? -12.324 -5.402 2.483 1.00 76.56 125 TYR A C 1
ATOM 968 O O . TYR A 1 125 ? -13.153 -4.850 1.762 1.00 76.56 125 TYR A O 1
ATOM 976 N N . SER A 1 126 ? -11.014 -5.220 2.332 1.00 75.88 126 SER A N 1
ATOM 977 C CA . SER A 1 126 ? -10.461 -4.349 1.298 1.00 75.88 126 SER A CA 1
ATOM 978 C C . SER A 1 126 ? -9.920 -5.140 0.107 1.00 75.88 126 SER A C 1
ATOM 980 O O . SER A 1 126 ? -9.165 -6.098 0.296 1.00 75.88 126 SER A O 1
ATOM 982 N N . PRO A 1 127 ? -10.249 -4.738 -1.138 1.00 75.88 127 PRO A N 1
ATOM 983 C CA . PRO A 1 127 ? -9.741 -5.383 -2.345 1.00 75.88 127 PRO A CA 1
ATOM 984 C C . PRO A 1 127 ? -8.272 -5.040 -2.640 1.00 75.88 127 PRO A C 1
ATOM 986 O O . PRO A 1 127 ? -7.725 -5.535 -3.625 1.00 75.88 127 PRO A O 1
ATOM 989 N N . VAL A 1 128 ? -7.613 -4.218 -1.815 1.00 79.50 128 VAL A N 1
ATOM 990 C CA . VAL A 1 128 ? -6.263 -3.700 -2.096 1.00 79.50 128 VAL A CA 1
ATOM 991 C C . VAL A 1 128 ? -5.238 -4.813 -2.279 1.00 79.50 128 VAL A C 1
ATOM 993 O O . VAL A 1 128 ? -4.362 -4.692 -3.133 1.00 79.50 128 VAL A O 1
ATOM 996 N N . GLY A 1 129 ? -5.388 -5.938 -1.576 1.00 79.19 129 GLY A N 1
ATOM 997 C CA . GLY A 1 129 ? -4.480 -7.062 -1.777 1.00 79.19 129 GLY A CA 1
ATOM 998 C C . GLY A 1 129 ? -4.513 -7.637 -3.193 1.00 79.19 129 GLY A C 1
ATOM 999 O O . GLY A 1 129 ? -3.466 -7.987 -3.733 1.00 79.19 129 GLY A O 1
ATOM 1000 N N . LYS A 1 130 ? -5.685 -7.636 -3.843 1.00 82.38 130 LYS A N 1
ATOM 1001 C CA . LYS A 1 130 ? -5.808 -8.024 -5.256 1.00 82.38 130 LYS A CA 1
ATOM 1002 C C . LYS A 1 130 ? -5.120 -7.008 -6.167 1.00 82.38 130 LYS A C 1
ATOM 1004 O O . LYS A 1 130 ? -4.428 -7.404 -7.097 1.00 82.38 130 LYS A O 1
ATOM 1009 N N . LEU A 1 131 ? -5.277 -5.714 -5.882 1.00 84.62 131 LEU A N 1
ATOM 1010 C CA . LEU A 1 131 ? -4.687 -4.639 -6.684 1.00 84.62 131 LEU A CA 1
ATOM 1011 C C . LEU A 1 131 ? -3.152 -4.693 -6.665 1.00 84.62 131 LEU A C 1
ATOM 1013 O O . LEU A 1 131 ? -2.521 -4.627 -7.718 1.00 84.62 131 LEU A O 1
ATOM 1017 N N . VAL A 1 132 ? -2.557 -4.875 -5.481 1.00 84.44 132 VAL A N 1
ATOM 1018 C CA . VAL A 1 132 ? -1.101 -5.017 -5.334 1.00 84.44 132 VAL A CA 1
ATOM 1019 C C . VAL A 1 132 ? -0.605 -6.266 -6.063 1.00 84.44 132 VAL A C 1
ATOM 1021 O O . VAL A 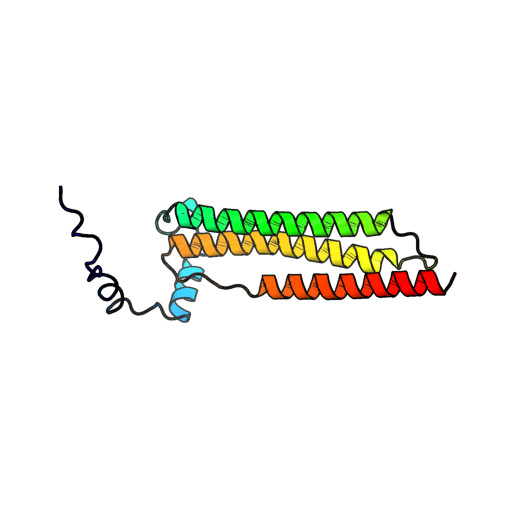1 132 ? 0.368 -6.180 -6.806 1.00 84.44 132 VAL A O 1
ATOM 1024 N N . ALA A 1 133 ? -1.296 -7.403 -5.927 1.00 85.56 133 ALA A N 1
ATOM 1025 C CA . ALA A 1 133 ? -0.919 -8.640 -6.614 1.00 85.56 133 ALA A CA 1
ATOM 1026 C C . ALA A 1 133 ? -0.921 -8.490 -8.147 1.00 85.56 133 ALA A C 1
ATOM 1028 O O . ALA A 1 133 ? 0.035 -8.899 -8.811 1.00 85.56 133 ALA A O 1
ATOM 1029 N N . VAL A 1 134 ? -1.958 -7.860 -8.709 1.00 88.94 134 VAL A N 1
ATOM 1030 C CA . VAL A 1 134 ? -2.036 -7.577 -10.152 1.00 88.94 134 VAL A CA 1
ATOM 1031 C C . VAL A 1 134 ? -0.917 -6.625 -10.576 1.00 88.94 134 VAL A C 1
ATOM 1033 O O . VAL A 1 134 ? -0.220 -6.911 -11.547 1.00 88.94 134 VAL A O 1
ATOM 1036 N N . GLY A 1 135 ? -0.692 -5.539 -9.830 1.00 86.38 135 GLY A N 1
ATOM 1037 C CA . GLY A 1 135 ? 0.356 -4.561 -10.136 1.00 86.38 135 GLY A CA 1
ATOM 1038 C C . GLY A 1 135 ? 1.756 -5.178 -10.174 1.00 86.38 135 GLY A C 1
ATOM 1039 O O . GLY A 1 135 ? 2.478 -4.999 -11.153 1.00 86.38 135 GLY A O 1
ATOM 1040 N N . ILE A 1 136 ? 2.113 -5.969 -9.156 1.00 88.44 136 ILE A N 1
ATOM 1041 C CA . ILE A 1 136 ? 3.402 -6.680 -9.105 1.00 88.44 136 ILE A CA 1
ATOM 1042 C C . ILE A 1 136 ? 3.536 -7.643 -10.288 1.00 88.44 136 ILE A C 1
ATOM 1044 O O . ILE A 1 136 ? 4.588 -7.682 -10.923 1.00 88.44 136 ILE A O 1
ATOM 1048 N N . SER A 1 137 ? 2.474 -8.387 -10.610 1.00 86.69 137 SER A N 1
ATOM 1049 C CA . SER A 1 137 ? 2.487 -9.356 -11.713 1.00 86.69 137 SER A CA 1
ATOM 1050 C C . SER A 1 137 ? 2.737 -8.675 -13.060 1.00 86.69 137 SER A C 1
ATOM 1052 O O . SER A 1 137 ? 3.590 -9.118 -13.825 1.00 86.69 137 SER A O 1
ATOM 1054 N N . VAL A 1 138 ? 2.042 -7.566 -13.335 1.00 90.81 138 VAL A N 1
ATOM 1055 C CA . VAL A 1 138 ? 2.205 -6.799 -14.5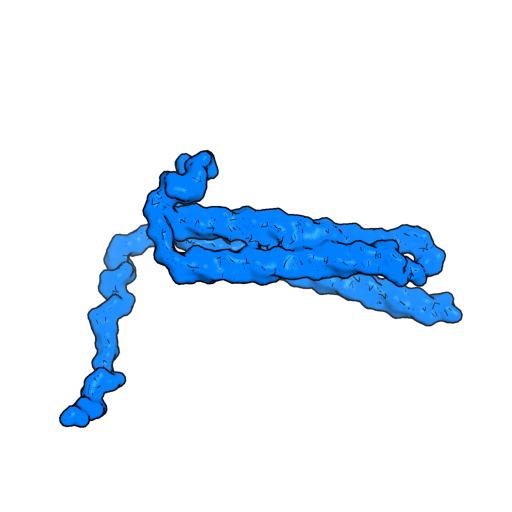81 1.00 90.81 138 VAL A CA 1
ATOM 1056 C C . VAL A 1 138 ? 3.615 -6.222 -14.694 1.00 90.81 138 VAL A C 1
ATOM 1058 O O . VAL A 1 138 ? 4.252 -6.373 -15.736 1.00 90.81 138 VAL A O 1
ATOM 1061 N N . ILE A 1 139 ? 4.128 -5.602 -13.627 1.00 90.31 139 ILE A N 1
ATOM 1062 C CA . ILE A 1 139 ? 5.476 -5.015 -13.630 1.00 90.31 139 ILE A CA 1
ATOM 1063 C C . ILE A 1 139 ? 6.542 -6.105 -13.803 1.00 90.31 139 ILE A C 1
ATOM 1065 O O . ILE A 1 139 ? 7.473 -5.930 -14.588 1.00 90.31 139 ILE A O 1
ATOM 1069 N N . GLY A 1 140 ? 6.395 -7.240 -13.114 1.00 86.50 140 GLY A N 1
ATOM 1070 C CA . GLY A 1 140 ? 7.309 -8.376 -13.228 1.00 86.50 140 GLY A CA 1
ATOM 1071 C C . GLY A 1 140 ? 7.344 -8.965 -14.640 1.00 86.50 140 GLY A C 1
ATOM 1072 O O . GLY A 1 140 ? 8.428 -9.200 -15.173 1.00 86.50 140 GLY A O 1
ATOM 1073 N N . LEU A 1 141 ? 6.181 -9.136 -15.278 1.00 89.88 141 LEU A N 1
ATOM 1074 C CA . LEU A 1 141 ? 6.092 -9.590 -16.670 1.00 89.88 141 LEU A CA 1
ATOM 1075 C C . LEU A 1 141 ? 6.753 -8.600 -17.635 1.00 89.88 141 LEU A C 1
ATOM 1077 O O . LEU A 1 141 ? 7.554 -9.010 -18.472 1.00 89.88 141 LEU A O 1
ATOM 1081 N N . ALA A 1 142 ? 6.466 -7.303 -17.495 1.00 86.69 142 ALA A N 1
ATOM 1082 C CA . ALA A 1 142 ? 7.072 -6.269 -18.331 1.00 86.69 142 ALA A CA 1
ATOM 1083 C C . ALA A 1 142 ? 8.603 -6.239 -18.183 1.00 86.69 142 ALA A C 1
ATOM 1085 O O . ALA A 1 142 ? 9.319 -6.203 -19.183 1.00 86.69 142 ALA A O 1
ATOM 1086 N N . ALA A 1 143 ? 9.109 -6.318 -16.949 1.00 84.25 143 ALA A N 1
ATOM 1087 C CA . ALA A 1 143 ? 10.541 -6.393 -16.678 1.00 84.25 143 ALA A CA 1
ATOM 1088 C C . ALA A 1 143 ? 11.179 -7.645 -17.303 1.00 84.25 143 ALA A C 1
ATOM 1090 O O . ALA A 1 143 ? 12.224 -7.540 -17.943 1.00 84.25 143 ALA A O 1
ATOM 1091 N N . GLY A 1 144 ? 10.534 -8.811 -17.178 1.00 85.00 144 GLY A N 1
ATOM 1092 C CA . GLY A 1 144 ? 11.005 -10.058 -17.785 1.00 85.00 144 GLY A CA 1
ATOM 1093 C C . GLY A 1 144 ? 11.085 -9.987 -19.312 1.00 85.00 144 GLY A C 1
ATOM 1094 O O . GLY A 1 144 ? 12.100 -10.370 -19.889 1.00 85.00 144 GLY A O 1
ATOM 1095 N N . ILE A 1 145 ? 10.058 -9.433 -19.966 1.00 87.62 145 ILE A N 1
ATOM 1096 C CA . ILE A 1 145 ? 10.046 -9.232 -21.424 1.00 87.62 145 ILE A CA 1
ATOM 1097 C C . ILE A 1 145 ? 11.190 -8.306 -21.851 1.00 87.62 145 ILE A C 1
ATOM 1099 O O . ILE A 1 145 ? 11.914 -8.633 -22.788 1.00 87.62 145 ILE A O 1
ATOM 1103 N N . LEU A 1 146 ? 11.387 -7.182 -21.154 1.00 85.75 146 LEU A N 1
ATOM 1104 C CA . LEU A 1 146 ? 12.461 -6.234 -21.469 1.00 85.75 146 LEU A CA 1
ATOM 1105 C C . LEU A 1 146 ? 13.850 -6.876 -21.367 1.00 85.75 146 LEU A C 1
ATOM 1107 O O . LEU A 1 146 ? 14.691 -6.642 -22.231 1.00 85.75 146 LEU A O 1
ATOM 1111 N N . VAL A 1 147 ? 14.075 -7.718 -20.355 1.00 84.31 147 VAL A N 1
ATOM 1112 C CA . VAL A 1 147 ? 15.335 -8.463 -20.202 1.00 84.31 147 VAL A CA 1
ATOM 1113 C C . VAL A 1 147 ? 15.544 -9.453 -21.350 1.00 84.31 147 VAL A C 1
ATOM 1115 O O . VAL A 1 147 ? 16.644 -9.522 -21.894 1.00 84.31 147 VAL A O 1
ATOM 1118 N N . ILE A 1 148 ? 14.506 -10.193 -21.751 1.00 87.19 148 ILE A N 1
ATOM 1119 C CA . ILE A 1 148 ? 14.592 -11.143 -22.873 1.00 87.19 148 ILE A CA 1
ATOM 1120 C C . ILE A 1 148 ? 14.909 -10.410 -24.181 1.00 87.19 148 ILE A C 1
ATOM 1122 O O . ILE A 1 148 ? 15.770 -10.853 -24.938 1.00 87.19 148 ILE A O 1
ATOM 1126 N N . VAL A 1 149 ? 14.245 -9.281 -24.438 1.00 86.25 149 VAL A N 1
ATOM 1127 C CA . VAL A 1 149 ? 14.481 -8.476 -25.644 1.00 86.25 149 VAL A CA 1
ATOM 1128 C C . VAL A 1 149 ? 15.913 -7.933 -25.676 1.00 86.25 149 VAL A C 1
ATOM 1130 O O . VAL A 1 149 ? 16.561 -8.040 -26.713 1.00 86.25 149 VAL A O 1
ATOM 1133 N N . ASP A 1 150 ? 16.430 -7.404 -24.561 1.00 82.00 150 ASP A N 1
ATOM 1134 C CA . ASP A 1 150 ? 17.821 -6.921 -24.478 1.00 82.00 150 ASP A CA 1
ATOM 1135 C C . ASP A 1 150 ? 18.843 -8.045 -24.711 1.00 82.00 150 ASP A C 1
ATOM 1137 O O . ASP A 1 150 ? 19.856 -7.821 -25.368 1.00 82.00 150 ASP A O 1
ATOM 1141 N N . LEU A 1 151 ? 18.565 -9.258 -24.217 1.00 83.12 151 LEU A N 1
ATOM 1142 C CA . LEU A 1 151 ? 19.438 -10.419 -24.407 1.00 83.12 151 LEU A CA 1
ATOM 1143 C C . LEU A 1 151 ? 19.486 -10.886 -25.868 1.00 83.12 151 LEU A C 1
ATOM 1145 O O . LEU A 1 151 ? 20.548 -11.276 -26.332 1.00 83.12 151 LEU A O 1
ATOM 1149 N N . ILE A 1 152 ? 18.352 -10.865 -26.576 1.00 86.56 152 ILE A N 1
ATOM 1150 C CA . ILE A 1 152 ? 18.264 -11.284 -27.987 1.00 86.56 152 ILE A CA 1
ATOM 1151 C C . ILE A 1 152 ? 18.843 -10.217 -28.928 1.00 86.56 152 ILE A C 1
ATOM 1153 O O . ILE A 1 152 ? 19.323 -10.544 -30.009 1.00 86.56 152 ILE A O 1
ATOM 1157 N N . ALA A 1 153 ? 18.768 -8.941 -28.545 1.00 77.75 153 ALA A N 1
ATOM 1158 C CA . ALA A 1 153 ? 19.263 -7.825 -29.349 1.00 77.75 153 ALA A CA 1
ATOM 1159 C C . ALA A 1 153 ? 20.791 -7.611 -29.263 1.00 77.75 153 ALA A C 1
ATOM 1161 O O . ALA A 1 153 ? 21.308 -6.739 -29.963 1.00 77.75 153 ALA A O 1
ATOM 1162 N N . LYS A 1 154 ? 21.492 -8.364 -28.404 1.00 63.28 154 LYS A N 1
ATOM 1163 C CA . LYS A 1 154 ? 22.959 -8.417 -28.296 1.00 63.28 154 LYS A CA 1
ATOM 1164 C C . LYS A 1 154 ? 23.523 -9.564 -29.123 1.00 63.28 154 LYS A C 1
ATOM 1166 O O . LYS A 1 154 ? 24.599 -9.344 -29.719 1.00 63.28 154 LYS A O 1
#

Foldseek 3Di:
DDPPPPDDDPPPPPVVPPPPDAPDPVRLVVLCVVCVPPDLVRAAAQFDVVVLVVLVVQLVVLLVQLVVLLVVLVCLLPPDDFPDPPVSNVLNVLSNVLSVVSNVVSVVLSSVQSNCRRNVHDRDDDCSVVVSVVSCVVSVVVVVVSVVVRVVVD

pLDDT: mean 84.04, std 13.5, range [44.34, 97.94]

Mean predicted aligned error: 9.66 Å

Nearest PDB structures (foldseek):
  7ytj-assembly1_A  TM=8.663E-01  e=5.031E-03  Saccharomyces cerevisiae
  7ytj-assembly1_C  TM=7.178E-01  e=1.328E-02  Saccharomyces cerevisiae
  7ytj-assembly1_D  TM=6.605E-01  e=2.982E-02  Saccharomyces cerevisiae
  8zh8-assembly1_R  TM=4.891E-01  e=4.034E+00  Homo sapiens

Sequence (154 aa):
MTVEDVGRPRPAAKAATEGEERPSHAEVEQRLREHRATPLGECGEEPDPRFTFANERTFLAWSRTALALIAAGLGAAQLLHFSFGGVRLIIALPLIVLGAAAAINSYRQWEGNERRLRLRLPLSYSPVGKLVAVGISVIGLAAGILVIVDLIAK